Protein AF-A0A529XKD3-F1 (afdb_monomer)

Mean predicted aligned error: 6.47 Å

Foldseek 3Di:
DQDDDDVVLVVLLVLLVVQLCCVVPVPPVCCVVPVPCSNVVSVVSNCVSVVVSLVVRLVVVVVVDPNVVSVVVSVVVVCVVVVVVVVVVLVVCVVVPPPVSVVVPD

Solvent-accessible surface area (backbone atoms only — not comparable to full-atom values): 5965 Å² total; per-residue (Å²): 128,77,79,74,86,55,66,70,61,55,50,51,36,51,50,16,50,46,31,31,46,46,61,75,68,42,50,71,67,42,51,70,79,56,75,69,57,46,23,66,51,11,50,52,51,30,50,54,55,50,49,52,53,51,52,52,54,49,52,59,45,44,77,75,44,64,56,70,62,46,51,51,52,52,53,50,59,48,45,71,65,47,48,59,60,52,54,50,50,52,50,53,41,47,75,71,62,40,63,80,53,45,71,72,75,109

Radius of gyration: 18.57 Å; Cα contacts (8 Å, |Δi|>4): 55; chains: 1; bounding box: 46×40×41 Å

Secondary structure (DSSP, 8-state):
--S---HHHHHHHHHHHHHHHHHHHSHHHHHHH--S-HHHHHHHHHHHHHHHHHHHHHHHHHTTS-HHHHHHHHHHHHHHHHHHHHHHHHHHHHHTT-HHHHHHH-

Structure (mmCIF, N/CA/C/O backbone):
data_AF-A0A529XKD3-F1
#
_entry.id   AF-A0A529XKD3-F1
#
loop_
_atom_site.group_PDB
_atom_site.id
_atom_site.type_symbol
_atom_site.label_atom_id
_atom_site.label_alt_id
_atom_site.label_comp_id
_atom_site.label_asym_id
_atom_site.label_entity_id
_atom_site.label_seq_id
_atom_site.pdbx_PDB_ins_code
_atom_site.Cartn_x
_atom_site.Cartn_y
_atom_site.Cartn_z
_atom_site.occupancy
_atom_site.B_iso_or_equiv
_atom_site.auth_seq_id
_atom_site.auth_comp_id
_atom_site.auth_asym_id
_atom_site.auth_atom_id
_atom_site.pdbx_PDB_model_num
ATOM 1 N N . MET A 1 1 ? -18.335 9.863 10.678 1.00 40.78 1 MET A N 1
ATOM 2 C CA . MET A 1 1 ? -17.298 10.570 9.890 1.00 40.78 1 MET A CA 1
ATOM 3 C C . MET A 1 1 ? -15.983 9.857 10.143 1.00 40.78 1 MET A C 1
ATOM 5 O O . MET A 1 1 ? -15.679 9.615 11.304 1.00 40.78 1 MET A O 1
ATOM 9 N N . ALA A 1 2 ? -15.274 9.411 9.101 1.00 48.66 2 ALA A N 1
ATOM 10 C CA . ALA A 1 2 ? -13.965 8.777 9.271 1.00 48.66 2 ALA A CA 1
ATOM 11 C C . ALA A 1 2 ? -13.067 9.695 10.116 1.00 48.66 2 ALA A C 1
ATOM 13 O O . ALA A 1 2 ? -13.108 10.908 9.913 1.00 48.66 2 ALA A O 1
ATOM 14 N N . GLN A 1 3 ? -12.297 9.142 11.061 1.00 58.84 3 GLN A N 1
ATOM 15 C CA . GLN A 1 3 ? -11.225 9.887 11.728 1.00 58.84 3 GLN A CA 1
ATOM 16 C C . GLN A 1 3 ? -10.490 10.734 10.686 1.00 58.84 3 GLN A C 1
ATOM 18 O O . GLN A 1 3 ? -10.065 10.185 9.670 1.00 58.84 3 GLN A O 1
ATOM 23 N N . GLY A 1 4 ? -10.412 12.046 10.940 1.00 62.25 4 GLY A N 1
ATOM 24 C CA . GLY A 1 4 ? -10.028 13.060 9.959 1.00 62.25 4 GLY A CA 1
ATOM 25 C C . GLY A 1 4 ? -8.903 12.591 9.048 1.00 62.25 4 GLY A C 1
ATOM 26 O O . GLY A 1 4 ? -7.846 12.185 9.536 1.00 62.25 4 GLY A O 1
ATOM 27 N N . TYR A 1 5 ? -9.180 12.603 7.743 1.00 76.69 5 TYR A N 1
ATOM 28 C CA . TYR A 1 5 ? -8.207 12.355 6.688 1.00 76.69 5 TYR A CA 1
ATOM 29 C C . TYR A 1 5 ? -6.911 13.099 7.025 1.00 76.69 5 TYR A C 1
ATOM 31 O O . TYR A 1 5 ? -6.937 14.307 7.266 1.00 76.69 5 TYR A O 1
ATOM 39 N N . ARG A 1 6 ? -5.802 12.359 7.132 1.00 84.25 6 ARG A N 1
ATOM 40 C CA . ARG A 1 6 ? -4.491 12.906 7.496 1.00 84.25 6 ARG A CA 1
ATOM 41 C C . ARG A 1 6 ? -3.613 12.956 6.250 1.00 84.25 6 ARG A C 1
ATOM 43 O O . ARG A 1 6 ? -2.819 12.034 6.050 1.00 84.25 6 ARG A O 1
ATOM 50 N N . PRO A 1 7 ? -3.726 14.019 5.432 1.00 87.31 7 PRO A N 1
ATOM 51 C CA . PRO A 1 7 ? -3.001 14.119 4.169 1.00 87.31 7 PRO A CA 1
ATOM 52 C C . PRO A 1 7 ? -1.483 14.032 4.350 1.00 87.31 7 PRO A C 1
ATOM 54 O O . PRO A 1 7 ? -0.783 13.605 3.443 1.00 87.31 7 PRO A O 1
ATOM 57 N N . GLN A 1 8 ? -0.964 14.380 5.531 1.00 92.62 8 GLN A N 1
ATOM 58 C CA . GLN A 1 8 ? 0.462 14.298 5.842 1.00 92.62 8 GLN A CA 1
ATOM 59 C C . GLN A 1 8 ? 0.974 12.850 5.809 1.00 92.62 8 GLN A C 1
ATOM 61 O O . GLN A 1 8 ? 2.059 12.587 5.296 1.00 92.62 8 GLN A O 1
ATOM 66 N N . LEU A 1 9 ? 0.188 11.900 6.329 1.00 92.31 9 LEU A N 1
ATOM 67 C CA . LEU A 1 9 ? 0.570 10.485 6.346 1.00 92.31 9 LEU A CA 1
ATOM 68 C C . LEU A 1 9 ? 0.449 9.863 4.954 1.00 92.31 9 LEU A C 1
ATOM 70 O O . LEU A 1 9 ? 1.279 9.038 4.582 1.00 92.31 9 LEU A O 1
ATOM 74 N N . ASP A 1 10 ? -0.533 10.293 4.164 1.00 92.06 10 ASP A N 1
ATOM 75 C CA . ASP A 1 10 ? -0.651 9.870 2.768 1.00 92.06 10 ASP A CA 1
ATOM 76 C C . ASP A 1 10 ? 0.460 10.461 1.890 1.00 92.06 10 ASP A C 1
ATOM 78 O O . ASP A 1 10 ? 1.008 9.749 1.051 1.00 92.06 10 ASP A O 1
ATOM 82 N N . GLY A 1 11 ? 0.881 11.704 2.144 1.00 93.88 11 GLY A N 1
ATOM 83 C CA . GLY A 1 11 ? 2.062 12.297 1.516 1.00 93.88 11 GLY A CA 1
ATOM 84 C C . GLY A 1 11 ? 3.339 11.517 1.832 1.00 93.88 11 GLY A C 1
ATOM 85 O O . GLY A 1 11 ? 4.117 11.209 0.931 1.00 93.88 11 GLY A O 1
ATOM 86 N N . LEU A 1 12 ? 3.525 11.100 3.087 1.00 95.31 12 LEU A N 1
ATOM 87 C CA . LEU A 1 12 ? 4.676 10.278 3.470 1.00 95.31 12 LEU A CA 1
ATOM 88 C C . LEU A 1 12 ? 4.637 8.882 2.824 1.00 95.31 12 LEU A C 1
ATOM 90 O O . LEU A 1 12 ? 5.674 8.359 2.420 1.00 95.31 12 LEU A O 1
ATOM 94 N N . ARG A 1 13 ? 3.445 8.299 2.647 1.00 95.56 13 ARG A N 1
ATOM 95 C CA . ARG A 1 13 ? 3.268 7.054 1.880 1.00 95.56 13 ARG A CA 1
ATOM 96 C C . ARG A 1 13 ? 3.603 7.243 0.401 1.00 95.56 13 ARG A C 1
ATOM 98 O O . ARG A 1 13 ? 4.214 6.353 -0.182 1.00 95.56 13 ARG A O 1
ATOM 105 N N . ALA A 1 14 ? 3.237 8.378 -0.194 1.00 95.88 14 ALA A N 1
ATOM 106 C CA . ALA A 1 14 ? 3.599 8.699 -1.572 1.00 95.88 14 ALA A CA 1
ATOM 107 C C . ALA A 1 14 ? 5.122 8.816 -1.739 1.00 95.88 14 ALA A C 1
ATOM 109 O O . ALA A 1 14 ? 5.669 8.246 -2.679 1.00 95.88 14 ALA A O 1
ATOM 110 N N . ILE A 1 15 ? 5.813 9.458 -0.788 1.00 95.31 15 ILE A N 1
ATOM 111 C CA . ILE A 1 15 ? 7.284 9.497 -0.756 1.00 95.31 15 ILE A CA 1
ATOM 112 C C . ILE A 1 15 ? 7.852 8.077 -0.655 1.00 95.31 15 ILE A C 1
ATOM 114 O O . ILE A 1 15 ? 8.736 7.718 -1.427 1.00 95.31 15 ILE A O 1
ATOM 118 N N . ALA A 1 16 ? 7.316 7.250 0.246 1.00 95.19 16 ALA A N 1
ATOM 119 C CA . ALA A 1 16 ? 7.763 5.872 0.427 1.00 95.19 16 ALA A CA 1
ATOM 120 C C . ALA A 1 16 ? 7.633 5.038 -0.863 1.00 95.19 16 ALA A C 1
ATOM 122 O O . ALA A 1 16 ? 8.588 4.373 -1.253 1.00 95.19 16 ALA A O 1
ATOM 123 N N . ILE A 1 17 ? 6.500 5.129 -1.572 1.00 95.31 17 ILE A N 1
ATOM 124 C CA . ILE A 1 17 ? 6.309 4.490 -2.888 1.00 95.31 17 ILE A CA 1
ATOM 125 C C . ILE A 1 17 ? 7.288 5.062 -3.922 1.00 95.31 17 ILE A C 1
ATOM 127 O O . ILE A 1 17 ? 7.856 4.309 -4.710 1.00 95.31 17 ILE A O 1
ATOM 131 N N . GLY A 1 18 ? 7.511 6.379 -3.908 1.00 93.69 18 GLY A N 1
ATOM 132 C CA . GLY A 1 18 ? 8.470 7.044 -4.786 1.00 93.69 18 GLY A CA 1
ATOM 133 C C . GLY A 1 18 ? 9.882 6.483 -4.633 1.00 93.69 18 GLY A C 1
ATOM 134 O O . GLY A 1 18 ? 10.522 6.185 -5.635 1.00 93.69 18 GLY A O 1
ATOM 135 N N . LEU A 1 19 ? 10.336 6.244 -3.399 1.00 91.25 19 LEU A N 1
ATOM 136 C CA . LEU A 1 19 ? 11.640 5.625 -3.140 1.00 91.25 19 LEU A CA 1
ATOM 137 C C . LEU A 1 19 ? 11.743 4.211 -3.738 1.00 91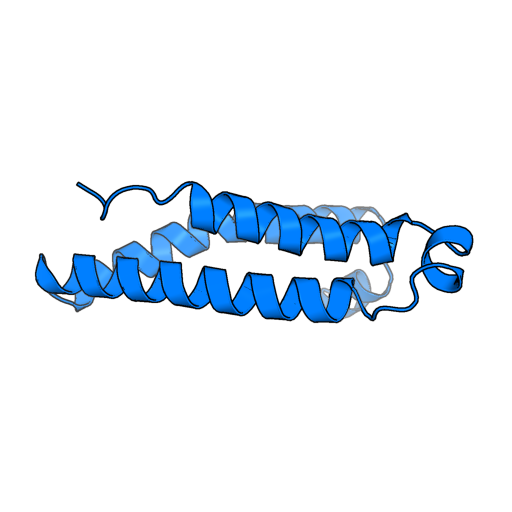.25 19 LEU A C 1
ATOM 139 O O . LEU A 1 19 ? 12.769 3.869 -4.323 1.00 91.25 19 LEU A O 1
ATOM 143 N N . VAL A 1 20 ? 10.670 3.414 -3.658 1.00 92.06 20 VAL A N 1
ATOM 144 C CA . VAL A 1 20 ? 10.609 2.080 -4.289 1.00 92.06 20 VAL A CA 1
ATOM 145 C C . VAL A 1 20 ? 10.687 2.181 -5.809 1.00 92.06 20 VAL A C 1
ATOM 147 O O . VAL A 1 20 ? 11.429 1.427 -6.440 1.00 92.06 20 VAL A O 1
ATOM 150 N N . GLY A 1 21 ? 9.946 3.125 -6.393 1.00 91.19 21 GLY A N 1
ATOM 151 C CA . GLY A 1 21 ? 9.965 3.382 -7.829 1.00 91.19 21 GLY A CA 1
ATOM 152 C C . GLY A 1 21 ? 11.338 3.842 -8.315 1.00 91.19 21 GLY A C 1
ATOM 153 O O . GLY A 1 21 ? 11.827 3.338 -9.319 1.00 91.19 21 GLY A O 1
ATOM 154 N N . VAL A 1 22 ? 12.000 4.738 -7.584 1.00 89.12 22 VAL A N 1
ATOM 155 C CA . VAL A 1 22 ? 13.355 5.201 -7.918 1.00 89.12 22 VAL A CA 1
ATOM 156 C C . VAL A 1 22 ? 14.352 4.042 -7.913 1.00 89.12 22 VAL A C 1
ATOM 158 O O . VAL A 1 22 ? 15.190 3.973 -8.807 1.00 89.12 22 VAL A O 1
ATOM 161 N N . GLU A 1 23 ? 14.246 3.099 -6.973 1.00 86.50 23 GLU A N 1
ATOM 162 C CA . GLU A 1 23 ? 15.120 1.919 -6.974 1.00 86.50 23 GLU A CA 1
ATOM 163 C C . GLU A 1 23 ? 14.858 0.996 -8.179 1.00 86.50 23 GLU A C 1
ATOM 165 O O . GLU A 1 23 ? 15.808 0.539 -8.812 1.00 86.50 23 GLU A O 1
ATOM 170 N N . HIS A 1 24 ? 13.593 0.754 -8.536 1.00 87.81 24 HIS A N 1
ATOM 171 C CA . HIS A 1 24 ? 13.244 -0.152 -9.638 1.00 87.81 24 HIS A CA 1
ATOM 172 C C . HIS A 1 24 ? 13.454 0.464 -11.030 1.00 87.81 24 HIS A C 1
ATOM 174 O O . HIS A 1 24 ? 13.839 -0.240 -11.960 1.00 87.81 24 HIS A O 1
ATOM 180 N N . PHE A 1 25 ? 13.208 1.768 -11.189 1.00 88.44 25 PHE A N 1
ATOM 181 C CA . PHE A 1 25 ? 13.190 2.453 -12.489 1.00 88.44 25 PHE A CA 1
ATOM 182 C C . PHE A 1 25 ? 14.355 3.432 -12.699 1.00 88.44 25 PHE A C 1
ATOM 184 O O . PHE A 1 25 ? 14.551 3.909 -13.813 1.00 88.44 25 PHE A O 1
ATOM 191 N N . GLY A 1 26 ? 15.150 3.738 -11.669 1.00 82.06 26 GLY A N 1
ATOM 192 C CA . GLY A 1 26 ? 16.256 4.702 -11.757 1.00 82.06 26 GLY A CA 1
ATOM 193 C C . GLY A 1 26 ? 17.474 4.218 -12.555 1.00 82.06 26 GLY A C 1
ATOM 194 O O . GLY A 1 26 ? 18.354 5.010 -12.894 1.00 82.06 26 GLY A O 1
ATOM 195 N N . GLY A 1 27 ? 17.539 2.924 -12.874 1.00 82.06 27 GLY A N 1
ATOM 196 C CA . GLY A 1 27 ? 18.619 2.335 -13.662 1.00 82.06 27 GLY A CA 1
ATOM 197 C C . GLY A 1 27 ? 19.995 2.354 -12.970 1.00 82.06 27 GLY A C 1
ATOM 198 O O . GLY A 1 27 ? 20.120 2.706 -11.792 1.00 82.06 27 GLY A O 1
ATOM 199 N N . PRO A 1 28 ? 21.066 1.969 -13.693 1.00 82.19 28 PRO A N 1
ATOM 200 C CA . PRO A 1 28 ? 22.403 1.823 -13.114 1.00 82.19 28 PRO A CA 1
ATOM 201 C C . PRO A 1 28 ? 22.966 3.129 -12.545 1.00 82.19 28 PRO A C 1
ATOM 203 O O . PRO A 1 28 ? 23.652 3.114 -11.528 1.00 82.19 28 PRO A O 1
ATOM 206 N N . TRP A 1 29 ? 22.657 4.263 -13.180 1.00 82.56 29 TRP A N 1
ATOM 207 C CA . TRP A 1 29 ? 23.150 5.580 -12.776 1.00 82.56 29 TRP A CA 1
ATOM 208 C C . TRP A 1 29 ? 22.681 5.971 -11.374 1.00 82.56 29 TRP A C 1
ATOM 210 O O . TRP A 1 29 ? 23.504 6.323 -10.528 1.00 82.56 29 TRP A O 1
ATOM 220 N N . VAL A 1 30 ? 21.375 5.861 -11.117 1.00 79.81 30 VAL A N 1
ATOM 221 C CA . VAL A 1 30 ? 20.785 6.163 -9.808 1.00 79.81 30 VAL A CA 1
ATOM 222 C C . VAL A 1 30 ? 21.271 5.167 -8.763 1.00 79.81 30 VAL A C 1
ATOM 224 O O . VAL A 1 30 ? 21.659 5.577 -7.674 1.00 79.81 30 VAL A O 1
ATOM 227 N N . ARG A 1 31 ? 21.334 3.872 -9.101 1.00 77.19 31 ARG A N 1
ATOM 228 C CA . ARG A 1 31 ? 21.777 2.832 -8.162 1.00 77.19 31 ARG A CA 1
ATOM 229 C C . ARG A 1 31 ? 23.224 3.030 -7.697 1.00 77.19 31 ARG A C 1
ATOM 231 O O . ARG A 1 31 ? 23.525 2.774 -6.537 1.00 77.19 31 ARG A O 1
ATOM 238 N N . THR A 1 32 ? 24.103 3.496 -8.585 1.00 80.19 32 THR A N 1
ATOM 239 C CA . THR A 1 32 ? 25.521 3.742 -8.271 1.00 80.19 32 THR A CA 1
ATOM 240 C C . THR A 1 32 ? 25.729 5.016 -7.451 1.00 80.19 32 THR A C 1
ATOM 242 O O . THR A 1 32 ? 26.548 5.017 -6.538 1.00 80.19 32 THR A O 1
ATOM 245 N N . HIS A 1 33 ? 24.993 6.095 -7.740 1.00 79.88 33 HIS A N 1
ATOM 246 C 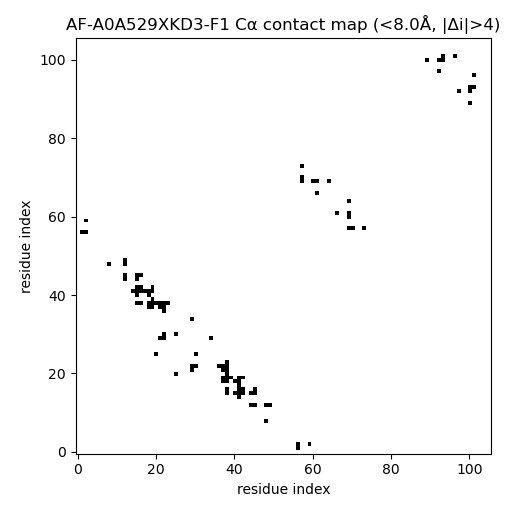CA . HIS A 1 33 ? 25.185 7.391 -7.067 1.00 79.88 33 HIS A CA 1
ATOM 247 C C . HIS A 1 33 ? 24.336 7.561 -5.800 1.00 79.88 33 HIS A C 1
ATOM 249 O O . HIS A 1 33 ? 24.671 8.374 -4.943 1.00 79.88 33 HIS A O 1
ATOM 255 N N . PHE A 1 34 ? 23.265 6.778 -5.653 1.00 74.50 34 PHE A N 1
ATOM 256 C CA . PHE A 1 34 ? 22.382 6.778 -4.487 1.00 74.50 34 PHE A CA 1
ATOM 257 C C . PHE A 1 34 ? 22.177 5.348 -3.941 1.00 74.50 34 PHE A C 1
ATOM 259 O O . PHE A 1 34 ? 21.053 4.839 -3.947 1.00 74.50 34 PHE A O 1
ATOM 266 N N . PRO A 1 35 ? 23.231 4.681 -3.423 1.00 69.69 35 PRO A N 1
ATOM 267 C CA . PRO A 1 35 ? 23.168 3.301 -2.929 1.00 69.69 35 PRO A CA 1
ATOM 268 C C . PRO A 1 35 ? 22.552 3.207 -1.518 1.00 69.69 35 PRO A C 1
ATOM 270 O O . PRO A 1 35 ? 23.109 2.593 -0.615 1.00 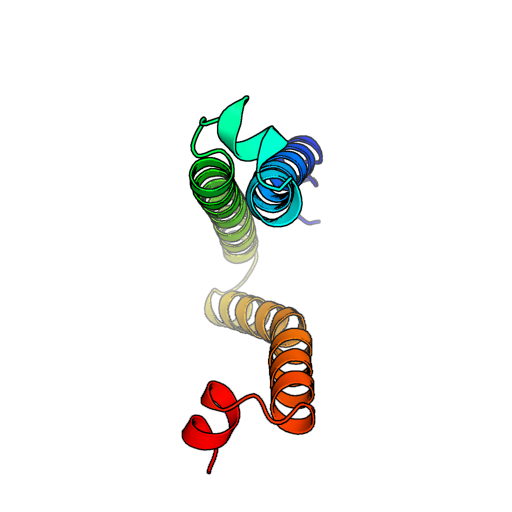69.69 35 PRO A O 1
ATOM 273 N N . ILE A 1 36 ? 21.407 3.851 -1.288 1.00 65.69 36 ILE A N 1
ATOM 274 C CA . ILE A 1 36 ? 20.843 4.054 0.062 1.00 65.69 36 ILE A CA 1
ATOM 275 C C . ILE A 1 36 ? 19.886 2.905 0.461 1.00 65.69 36 ILE A C 1
ATOM 277 O O . ILE A 1 36 ? 19.230 2.965 1.494 1.00 65.69 36 ILE A O 1
ATOM 281 N N . GLY A 1 37 ? 19.757 1.842 -0.345 1.00 75.25 37 GLY A N 1
ATOM 282 C CA . GLY A 1 37 ? 18.716 0.820 -0.130 1.00 75.25 37 GLY A CA 1
ATOM 283 C C . GLY A 1 37 ? 17.313 1.447 -0.087 1.00 75.25 37 GLY A C 1
ATOM 284 O O . GLY A 1 37 ? 16.467 1.069 0.727 1.00 75.25 37 GLY A O 1
ATOM 285 N N . ALA A 1 38 ? 17.111 2.490 -0.900 1.00 78.00 38 ALA A N 1
ATOM 286 C CA . ALA A 1 38 ? 15.995 3.420 -0.787 1.00 78.00 38 ALA A CA 1
ATOM 287 C C . ALA A 1 38 ? 14.630 2.739 -0.939 1.00 78.00 38 ALA A C 1
ATOM 289 O O . ALA A 1 38 ? 13.693 3.095 -0.230 1.00 78.00 38 ALA A O 1
ATOM 290 N N . GLY A 1 39 ? 14.500 1.741 -1.806 1.00 84.69 39 GLY A N 1
ATOM 291 C CA . GLY A 1 39 ? 13.270 0.977 -1.958 1.00 84.69 39 GLY A CA 1
ATOM 292 C C . GLY A 1 39 ? 13.063 -0.030 -0.836 1.00 84.69 39 GLY A C 1
ATOM 293 O O . GLY A 1 39 ? 11.937 -0.130 -0.367 1.00 84.69 39 GLY A O 1
ATOM 294 N N . ALA A 1 40 ? 14.093 -0.686 -0.292 1.00 88.88 40 ALA A N 1
ATOM 295 C CA . ALA A 1 40 ? 13.922 -1.502 0.920 1.00 88.88 40 ALA A CA 1
ATOM 296 C C . ALA A 1 40 ? 13.391 -0.663 2.102 1.00 88.88 40 ALA A C 1
ATOM 298 O O . ALA A 1 40 ? 12.442 -1.064 2.783 1.00 88.88 40 ALA A O 1
ATOM 299 N N . LEU A 1 41 ? 13.948 0.535 2.302 1.00 91.06 41 LEU A N 1
ATOM 300 C CA . LEU A 1 41 ? 13.446 1.506 3.279 1.00 91.06 41 LEU A CA 1
ATOM 301 C C . LEU A 1 41 ? 12.039 2.006 2.927 1.00 91.06 41 LEU A C 1
ATOM 303 O O . LEU A 1 41 ? 11.176 2.079 3.801 1.00 91.06 41 LEU A O 1
ATOM 307 N N . GLY A 1 42 ? 11.787 2.316 1.654 1.00 92.69 42 GLY A N 1
ATOM 308 C CA . GLY A 1 42 ? 10.485 2.751 1.155 1.00 92.69 42 GLY A CA 1
ATOM 309 C C . GLY A 1 42 ? 9.392 1.713 1.408 1.00 92.69 42 GLY A C 1
ATOM 310 O O . GLY A 1 42 ? 8.323 2.051 1.913 1.00 92.69 42 GLY A O 1
ATOM 311 N N . VAL A 1 43 ? 9.676 0.435 1.156 1.00 94.81 43 VAL A N 1
ATOM 312 C CA . VAL A 1 43 ? 8.772 -0.686 1.435 1.00 94.81 43 VAL A CA 1
ATOM 313 C C . VAL A 1 43 ? 8.452 -0.762 2.929 1.00 94.81 43 VAL A C 1
ATOM 315 O O . VAL A 1 43 ? 7.276 -0.788 3.303 1.00 94.81 43 VAL A O 1
ATOM 318 N N . GLN A 1 44 ? 9.472 -0.745 3.795 1.00 95.25 44 GLN A N 1
ATOM 319 C CA . GLN A 1 44 ? 9.276 -0.798 5.248 1.00 95.25 44 GLN A CA 1
ATOM 320 C C . GLN A 1 44 ? 8.437 0.383 5.749 1.00 95.25 44 GLN A C 1
ATOM 322 O O . GLN A 1 44 ? 7.444 0.190 6.455 1.00 95.25 44 GLN A O 1
ATOM 327 N N . LEU A 1 45 ? 8.784 1.602 5.333 1.00 95.19 45 LEU A N 1
ATOM 328 C CA . LEU A 1 45 ? 8.071 2.813 5.723 1.00 95.19 45 LEU A CA 1
ATOM 329 C C . LEU A 1 45 ? 6.611 2.783 5.249 1.00 95.19 45 LEU A C 1
ATOM 331 O O . LEU A 1 45 ? 5.697 3.074 6.024 1.00 95.19 45 LEU A O 1
ATOM 335 N N . PHE A 1 46 ? 6.369 2.381 3.999 1.00 96.31 46 PHE A N 1
ATOM 336 C CA . PHE A 1 46 ? 5.022 2.274 3.447 1.00 96.31 46 PHE A CA 1
ATOM 337 C C . PHE A 1 46 ? 4.156 1.279 4.229 1.00 96.31 46 PHE A C 1
ATOM 339 O O . PHE A 1 46 ? 2.994 1.584 4.533 1.00 96.31 46 PHE A O 1
ATOM 346 N N . PHE A 1 47 ? 4.701 0.109 4.575 1.00 95.56 47 PHE A N 1
ATOM 347 C CA . PHE A 1 47 ? 3.969 -0.909 5.325 1.00 95.56 47 PHE A CA 1
ATOM 348 C C . PHE A 1 47 ? 3.669 -0.476 6.759 1.00 95.56 47 PHE A C 1
ATOM 350 O O . PHE A 1 47 ? 2.527 -0.633 7.195 1.00 95.56 47 PHE A O 1
ATOM 357 N N . VAL A 1 48 ? 4.629 0.132 7.461 1.00 96.25 48 VAL A N 1
ATOM 358 C CA . VAL A 1 48 ? 4.421 0.646 8.826 1.00 96.25 48 VAL A CA 1
ATOM 359 C C . VAL A 1 48 ? 3.322 1.712 8.849 1.00 96.25 48 VAL A C 1
ATOM 361 O O . VAL A 1 48 ? 2.379 1.614 9.637 1.00 96.25 48 VAL A O 1
ATOM 364 N N . LEU A 1 49 ? 3.379 2.694 7.943 1.00 95.38 49 LEU A N 1
ATOM 365 C CA . LEU A 1 49 ? 2.377 3.764 7.867 1.00 95.38 49 LEU A CA 1
ATOM 366 C C . LEU A 1 49 ? 0.991 3.235 7.494 1.00 95.38 49 LEU A C 1
ATOM 368 O O . LEU A 1 49 ? -0.015 3.634 8.085 1.00 95.38 49 LEU A O 1
ATOM 372 N N . SER A 1 50 ? 0.929 2.322 6.524 1.00 93.31 50 SER A N 1
ATOM 373 C CA . SER A 1 50 ? -0.333 1.724 6.089 1.00 93.31 50 SER A CA 1
ATOM 374 C C . SER A 1 50 ? -0.946 0.868 7.198 1.00 93.31 50 SER A C 1
ATOM 376 O O . SER A 1 50 ? -2.144 0.979 7.447 1.00 93.31 50 SER A O 1
ATOM 378 N N . GLY A 1 51 ? -0.138 0.071 7.902 1.00 93.19 51 GLY A N 1
ATOM 379 C CA . GLY A 1 51 ? -0.573 -0.724 9.050 1.00 93.19 51 GLY A CA 1
ATOM 380 C C . GLY A 1 51 ? -1.135 0.148 10.170 1.00 93.19 51 GLY A C 1
ATOM 381 O O . GLY A 1 51 ? -2.256 -0.083 10.620 1.00 93.19 51 GLY A O 1
ATOM 382 N N . PHE A 1 52 ? -0.420 1.211 10.548 1.00 93.69 52 PHE A N 1
ATOM 383 C CA . PHE A 1 52 ? -0.892 2.173 11.545 1.00 93.69 52 PHE A CA 1
ATOM 384 C C . PHE A 1 52 ? -2.255 2.779 11.172 1.00 93.69 52 PHE A C 1
ATOM 386 O O . PHE A 1 52 ? -3.188 2.754 11.977 1.00 93.69 52 PHE A O 1
ATOM 393 N N . LEU A 1 53 ? -2.405 3.283 9.942 1.00 91.69 53 LEU A N 1
ATOM 394 C CA . LEU A 1 53 ? -3.655 3.891 9.471 1.00 91.69 53 LEU A CA 1
ATOM 395 C C . LEU A 1 53 ? -4.813 2.891 9.407 1.00 91.69 53 LEU A C 1
ATOM 397 O O . LEU A 1 53 ? -5.937 3.218 9.794 1.00 91.69 53 LEU A O 1
ATOM 401 N N . ILE A 1 54 ? -4.541 1.678 8.923 1.00 91.62 54 ILE A N 1
ATOM 402 C CA . ILE A 1 54 ? -5.524 0.600 8.831 1.00 91.62 54 ILE A CA 1
ATOM 403 C C . ILE A 1 54 ? -6.035 0.231 10.225 1.00 91.62 54 ILE A C 1
ATOM 405 O O . ILE A 1 54 ? -7.245 0.268 10.454 1.00 91.62 54 ILE A O 1
ATOM 409 N N . THR A 1 55 ? -5.127 -0.081 11.151 1.00 92.69 55 THR A N 1
ATOM 410 C CA . THR A 1 55 ? -5.476 -0.510 12.509 1.00 92.69 55 THR A CA 1
ATOM 411 C C . THR A 1 55 ? -6.221 0.587 13.254 1.00 92.69 55 THR A C 1
ATOM 413 O O . THR A 1 55 ? -7.248 0.324 13.873 1.00 92.69 55 THR A O 1
ATOM 416 N N . ARG A 1 56 ? -5.773 1.841 13.136 1.00 91.50 56 ARG A N 1
ATOM 417 C CA . ARG A 1 56 ? -6.434 2.984 13.772 1.00 91.50 56 ARG A CA 1
ATOM 418 C C . ARG A 1 56 ? -7.868 3.186 13.262 1.00 91.50 56 ARG A C 1
ATOM 420 O O . ARG A 1 56 ? -8.778 3.397 14.059 1.00 91.50 56 ARG A O 1
ATOM 427 N N . ASN A 1 57 ? -8.083 3.091 11.947 1.00 90.19 57 ASN A N 1
ATOM 428 C CA . ASN A 1 57 ? -9.418 3.191 11.343 1.00 90.19 57 ASN A CA 1
ATOM 429 C C . ASN A 1 57 ? -10.319 2.020 11.759 1.00 90.19 57 ASN A C 1
ATOM 431 O O . ASN A 1 57 ? -11.504 2.220 12.016 1.00 90.19 57 ASN A O 1
ATOM 435 N N . LEU A 1 58 ? -9.768 0.807 11.853 1.00 91.69 58 LEU A N 1
ATOM 436 C CA . LEU A 1 58 ? -10.508 -0.354 12.340 1.00 91.69 58 LEU A CA 1
ATOM 437 C C . LEU A 1 58 ? -10.942 -0.160 13.798 1.00 91.69 58 LEU A C 1
ATOM 439 O O . LEU A 1 58 ? -12.126 -0.311 14.088 1.00 91.69 58 LEU A O 1
ATOM 443 N N . LEU A 1 59 ? -10.023 0.240 14.681 1.00 92.44 59 LEU A N 1
ATOM 444 C CA . LEU A 1 59 ? -10.308 0.458 16.101 1.00 92.44 59 LEU A CA 1
ATOM 445 C C . LEU A 1 59 ? -11.394 1.521 16.307 1.00 92.44 59 LEU A C 1
ATOM 447 O O . LEU A 1 59 ? -12.361 1.285 17.021 1.00 92.44 59 LEU A O 1
ATOM 451 N N . PHE A 1 60 ? -11.314 2.632 15.574 1.00 90.62 60 PHE A N 1
ATOM 452 C CA . PHE A 1 60 ? -12.342 3.673 15.604 1.00 90.62 60 PHE A CA 1
ATOM 453 C C . PHE A 1 60 ? -13.736 3.167 15.202 1.00 90.62 60 PHE A C 1
ATOM 455 O O . PHE A 1 60 ? -14.745 3.599 15.751 1.00 90.62 60 PHE A O 1
ATOM 462 N N . ARG A 1 61 ? -13.823 2.256 14.226 1.00 90.31 61 ARG A N 1
ATOM 463 C CA . ARG A 1 61 ? -15.110 1.668 13.821 1.00 90.31 61 ARG A CA 1
ATOM 464 C C . ARG A 1 61 ? -15.631 0.676 14.856 1.00 90.31 61 ARG A C 1
ATOM 466 O O . ARG A 1 61 ? -16.842 0.578 15.021 1.00 90.31 61 ARG A O 1
ATOM 473 N N . LEU A 1 62 ? -14.733 -0.043 15.529 1.00 93.56 62 LEU A N 1
ATOM 474 C CA . LEU A 1 62 ? -15.080 -0.977 16.602 1.00 93.56 62 LEU A CA 1
ATOM 475 C C . LEU A 1 62 ? -15.663 -0.256 17.824 1.00 93.56 62 LEU A C 1
ATOM 477 O O . LEU A 1 62 ? -16.546 -0.801 18.473 1.00 93.56 62 LEU A O 1
ATOM 481 N N . GLU A 1 63 ? -15.245 0.982 18.093 1.00 92.38 63 GLU A N 1
ATOM 482 C CA . GLU A 1 63 ? -15.840 1.823 19.145 1.00 92.38 63 GLU A CA 1
ATOM 483 C C . GLU A 1 63 ? -17.296 2.231 18.844 1.00 92.38 63 GLU A C 1
ATOM 485 O O . GLU A 1 63 ? -18.024 2.629 19.749 1.00 92.38 63 GLU A O 1
ATOM 490 N N . GLN A 1 64 ? -17.739 2.146 17.583 1.00 90.38 64 GLN A N 1
ATOM 491 C CA . GLN A 1 64 ? -19.039 2.665 17.136 1.00 90.38 64 GLN A CA 1
ATOM 492 C C . GLN A 1 64 ? -20.080 1.584 16.822 1.00 90.38 64 GLN A C 1
ATOM 494 O O . GLN A 1 64 ? -21.245 1.917 16.606 1.00 90.38 64 GLN A O 1
ATOM 499 N N . ALA A 1 65 ? -19.690 0.310 16.733 1.00 91.94 65 ALA A N 1
ATOM 500 C CA . ALA A 1 65 ? -20.582 -0.766 16.306 1.00 91.94 65 ALA A CA 1
ATOM 501 C C . ALA A 1 65 ? -20.087 -2.155 16.756 1.00 91.94 65 ALA A C 1
ATOM 503 O O . ALA A 1 65 ? -18.898 -2.328 17.024 1.00 91.94 65 ALA A O 1
ATOM 504 N N . PRO A 1 66 ? -20.969 -3.178 16.783 1.00 92.50 66 PRO A N 1
ATOM 505 C CA . PRO A 1 66 ? -20.589 -4.54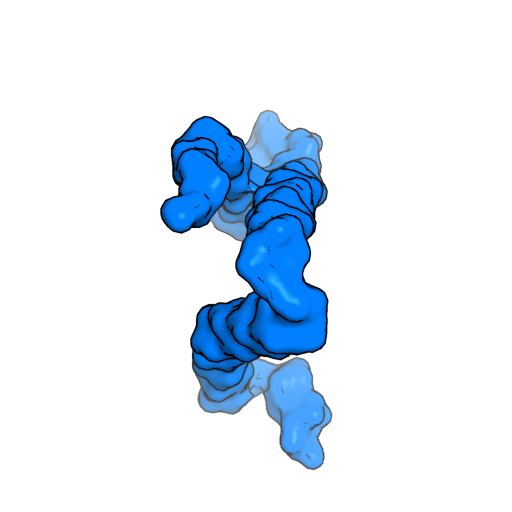3 17.135 1.00 92.50 66 PRO A CA 1
ATOM 506 C C . PRO A 1 66 ? -19.436 -5.078 16.278 1.00 92.50 66 PRO A C 1
ATOM 508 O O . PRO A 1 66 ? -19.459 -4.991 15.045 1.00 92.50 66 PRO A O 1
ATOM 511 N N . GLY A 1 67 ? -18.448 -5.693 16.935 1.00 91.06 67 GLY A N 1
ATOM 512 C CA . GLY A 1 67 ? -17.180 -6.062 16.303 1.00 91.06 67 GLY A CA 1
ATOM 513 C C . GLY A 1 67 ? -17.307 -6.994 15.098 1.00 91.06 67 GLY A C 1
ATOM 514 O O . GLY A 1 67 ? -16.630 -6.782 14.093 1.00 91.06 67 GLY A O 1
ATOM 515 N N . GLY A 1 68 ? -18.216 -7.973 15.148 1.00 92.69 68 GLY A N 1
ATOM 516 C CA . GLY A 1 68 ? -18.411 -8.930 14.053 1.00 92.69 68 GLY A CA 1
ATOM 517 C C . GLY A 1 68 ? -18.788 -8.262 12.726 1.00 92.69 68 GLY A C 1
ATOM 518 O O . GLY A 1 68 ? -18.189 -8.553 11.690 1.00 92.69 68 GLY A O 1
ATOM 519 N N . GLU A 1 69 ? -19.722 -7.308 12.751 1.00 92.19 69 GLU A N 1
ATOM 520 C CA . GLU A 1 69 ? -20.163 -6.614 11.536 1.00 92.19 69 GLU A CA 1
ATOM 521 C C . GLU A 1 69 ? -19.109 -5.616 11.033 1.00 92.19 69 G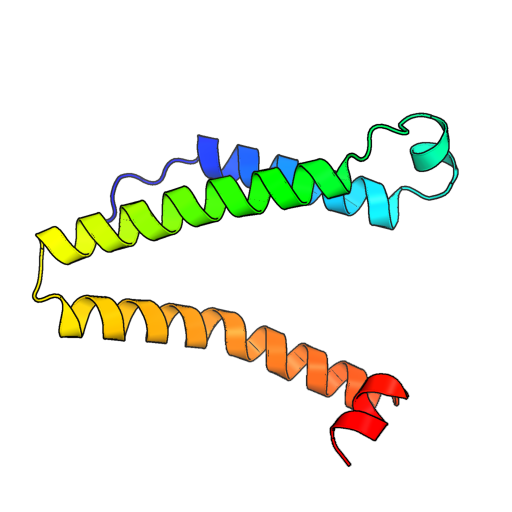LU A C 1
ATOM 523 O O . GLU A 1 69 ? -18.893 -5.493 9.825 1.00 92.19 69 GLU A O 1
ATOM 528 N N . VAL A 1 70 ? -18.399 -4.943 11.943 1.00 94.06 70 VAL A N 1
ATOM 529 C CA . VAL A 1 70 ? -17.302 -4.024 11.598 1.00 94.06 70 VAL A CA 1
ATOM 530 C C . VAL A 1 70 ? -16.165 -4.763 10.899 1.00 94.06 70 VAL A C 1
ATOM 532 O O . VAL A 1 70 ? -15.719 -4.329 9.835 1.00 94.06 70 VAL A O 1
ATOM 535 N N . ILE A 1 71 ? -15.724 -5.889 11.466 1.00 93.81 71 ILE A N 1
ATOM 536 C CA . ILE A 1 71 ? -14.650 -6.719 10.914 1.00 93.81 71 ILE A CA 1
ATOM 537 C C . ILE A 1 71 ? -15.059 -7.257 9.541 1.00 93.81 71 ILE A C 1
ATOM 539 O O . ILE A 1 71 ? -14.305 -7.116 8.576 1.00 93.81 71 ILE A O 1
ATOM 543 N N . ARG A 1 72 ? -16.280 -7.796 9.419 1.00 94.38 72 ARG A N 1
ATOM 544 C CA . ARG A 1 72 ? -16.801 -8.310 8.146 1.00 94.38 72 ARG A CA 1
ATOM 545 C C . ARG A 1 72 ? -16.802 -7.231 7.062 1.00 94.38 72 ARG A C 1
ATOM 547 O O . ARG A 1 72 ? -16.229 -7.434 5.993 1.00 94.38 72 ARG A O 1
ATOM 554 N N . ARG A 1 73 ? -17.379 -6.057 7.340 1.00 93.06 73 ARG A N 1
ATOM 555 C CA . ARG A 1 73 ? -17.405 -4.926 6.392 1.00 93.06 73 ARG A CA 1
ATOM 556 C C . ARG A 1 73 ? -16.007 -4.435 6.035 1.00 93.06 73 ARG A C 1
ATOM 558 O O . ARG A 1 73 ? -15.761 -4.084 4.882 1.00 93.06 73 ARG A O 1
ATOM 565 N N . PHE A 1 74 ? -15.102 -4.399 7.010 1.00 92.88 74 PHE A N 1
ATOM 566 C CA . PHE A 1 74 ? -13.721 -3.985 6.805 1.00 92.88 74 PHE A CA 1
ATOM 567 C C . PHE A 1 74 ? -12.996 -4.912 5.817 1.00 92.88 74 PHE A C 1
ATOM 569 O O . PHE A 1 74 ? -12.440 -4.430 4.826 1.00 92.88 74 PHE A O 1
ATOM 576 N N . TYR A 1 75 ? -13.052 -6.230 6.036 1.00 93.94 75 TYR A N 1
ATOM 577 C CA . TYR A 1 75 ? -12.390 -7.199 5.161 1.00 93.94 75 TYR A CA 1
ATOM 578 C C . TYR A 1 75 ? -13.038 -7.282 3.779 1.00 93.94 75 TYR A C 1
ATOM 580 O O . TYR A 1 75 ? -12.311 -7.285 2.787 1.00 93.94 75 TYR A O 1
ATOM 588 N N . ILE A 1 76 ? -14.373 -7.250 3.684 1.00 95.38 76 ILE A N 1
ATOM 589 C CA . ILE A 1 76 ? -15.071 -7.228 2.388 1.00 95.38 76 ILE A CA 1
ATOM 590 C C . ILE A 1 76 ? -14.670 -5.989 1.582 1.00 95.38 76 ILE A C 1
ATOM 592 O O . ILE A 1 76 ? -14.274 -6.106 0.424 1.00 95.38 76 ILE A O 1
ATOM 596 N N . GLY A 1 77 ? -14.699 -4.798 2.189 1.00 93.12 77 GLY A N 1
ATOM 597 C CA . GLY A 1 77 ? -14.324 -3.562 1.497 1.00 93.12 77 GLY A CA 1
ATOM 598 C C . GLY A 1 77 ? -12.864 -3.545 1.030 1.00 93.12 77 GLY A C 1
ATOM 599 O O . GLY A 1 77 ? -12.537 -2.898 0.033 1.00 93.12 77 GLY A O 1
ATOM 600 N N . ARG A 1 78 ? -11.978 -4.262 1.731 1.00 92.12 78 ARG A N 1
ATOM 601 C CA . ARG A 1 78 ? -10.574 -4.425 1.341 1.00 92.12 78 ARG A CA 1
ATOM 602 C C . ARG A 1 78 ? -10.414 -5.466 0.231 1.00 92.12 78 ARG A C 1
ATOM 604 O O . ARG A 1 78 ? -9.695 -5.192 -0.725 1.00 92.12 78 ARG A O 1
ATOM 611 N N . ALA A 1 79 ? -11.130 -6.586 0.299 1.00 94.75 79 ALA A N 1
ATOM 612 C CA . ALA A 1 79 ? -11.149 -7.601 -0.752 1.00 94.75 79 ALA A CA 1
ATOM 613 C C . ALA A 1 79 ? -11.661 -7.024 -2.079 1.00 94.75 79 ALA A C 1
ATOM 615 O O . ALA A 1 79 ? -10.966 -7.120 -3.082 1.00 94.75 79 ALA A O 1
ATOM 616 N N . VAL A 1 80 ? -12.797 -6.317 -2.078 1.00 95.94 80 VAL A N 1
ATOM 617 C CA . VAL A 1 80 ? -13.367 -5.688 -3.289 1.00 95.94 80 VAL A CA 1
ATOM 618 C C . VAL A 1 80 ? -12.411 -4.671 -3.926 1.00 95.94 80 VAL A C 1
ATOM 620 O O . VAL A 1 80 ? -12.447 -4.467 -5.133 1.00 95.94 80 VAL A O 1
ATOM 623 N N . ARG A 1 81 ? -11.526 -4.044 -3.141 1.00 91.38 81 ARG A N 1
ATOM 624 C CA . ARG A 1 81 ? -10.542 -3.075 -3.648 1.00 91.38 81 ARG A CA 1
ATOM 625 C C . ARG A 1 81 ? -9.274 -3.727 -4.204 1.00 91.38 81 ARG A C 1
ATOM 627 O O . ARG A 1 81 ? -8.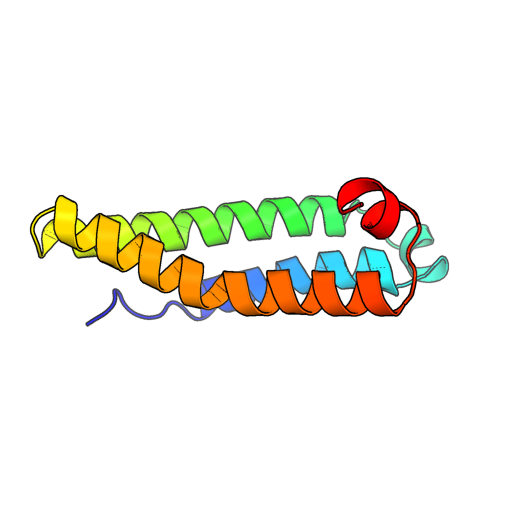698 -3.196 -5.144 1.00 91.38 81 ARG A O 1
ATOM 634 N N . LEU A 1 82 ? -8.815 -4.825 -3.601 1.00 93.62 82 LEU A N 1
ATOM 635 C CA . LEU A 1 82 ? -7.539 -5.469 -3.943 1.00 93.62 82 LEU A CA 1
ATOM 636 C C . LEU A 1 82 ? -7.696 -6.599 -4.970 1.00 93.62 82 LEU A C 1
ATOM 638 O O . LEU A 1 82 ? -6.864 -6.729 -5.864 1.00 93.62 82 LEU A O 1
ATOM 642 N N . MET A 1 83 ? -8.771 -7.386 -4.870 1.00 95.00 83 MET A N 1
ATOM 643 C CA . MET A 1 83 ? -9.017 -8.550 -5.728 1.00 95.00 83 MET A CA 1
ATOM 644 C C . MET A 1 83 ? -9.076 -8.209 -7.224 1.00 95.00 83 MET A C 1
ATOM 646 O O . MET A 1 83 ? -8.452 -8.935 -7.993 1.00 95.00 83 MET A O 1
ATOM 650 N N . PRO A 1 84 ? -9.734 -7.120 -7.679 1.00 96.12 84 PRO A N 1
ATOM 651 C CA . PRO A 1 84 ? -9.793 -6.817 -9.109 1.00 96.12 84 PRO A CA 1
ATOM 652 C C . PRO A 1 84 ? -8.408 -6.604 -9.726 1.00 96.12 84 PRO A C 1
ATOM 654 O O . PRO A 1 84 ? -8.113 -7.161 -10.775 1.00 96.12 84 PRO A O 1
ATOM 657 N N . ALA A 1 85 ? -7.536 -5.849 -9.051 1.00 95.31 85 ALA A N 1
ATOM 658 C CA . ALA A 1 85 ? -6.176 -5.598 -9.525 1.00 95.31 85 ALA A CA 1
ATOM 659 C C . ALA A 1 85 ? -5.312 -6.868 -9.502 1.00 95.31 85 ALA A C 1
ATOM 661 O O . ALA A 1 85 ? -4.512 -7.084 -10.411 1.00 95.31 85 ALA A O 1
ATOM 662 N N . TYR A 1 86 ? -5.505 -7.721 -8.493 1.00 94.19 86 TYR A N 1
ATOM 663 C CA . TYR A 1 86 ? -4.829 -9.012 -8.392 1.00 94.19 86 TYR A CA 1
ATOM 664 C C . TYR A 1 86 ? -5.196 -9.933 -9.563 1.00 94.19 86 TYR A C 1
ATOM 666 O O . TYR A 1 86 ? -4.313 -10.346 -10.313 1.00 94.19 86 TYR A O 1
ATOM 674 N N . TYR A 1 87 ? -6.490 -10.192 -9.776 1.00 94.94 87 TYR A N 1
ATOM 675 C CA . TYR A 1 87 ? -6.942 -11.072 -10.856 1.00 94.94 87 TYR A CA 1
ATOM 676 C C . TYR A 1 87 ? -6.657 -10.497 -12.242 1.00 94.94 87 TYR A C 1
ATOM 678 O O . TYR A 1 87 ? -6.310 -11.251 -13.143 1.00 94.94 87 TYR A O 1
ATOM 686 N N . LEU A 1 88 ? -6.748 -9.174 -12.416 1.00 96.44 88 LEU A N 1
ATOM 687 C CA . LEU A 1 88 ? -6.377 -8.530 -13.674 1.00 96.44 88 LEU A CA 1
ATOM 688 C C . LEU A 1 88 ? -4.893 -8.739 -13.988 1.00 96.44 88 LEU A C 1
ATOM 690 O O . LEU A 1 88 ? -4.555 -9.098 -15.109 1.00 96.44 88 LEU A O 1
ATOM 694 N N . THR A 1 89 ? -4.015 -8.551 -13.001 1.00 94.69 89 THR A N 1
ATOM 695 C CA . THR A 1 89 ? -2.576 -8.791 -13.180 1.00 94.69 89 THR A CA 1
ATOM 696 C C . THR A 1 89 ? -2.307 -10.252 -13.531 1.00 94.69 89 THR A C 1
ATOM 698 O O . THR A 1 89 ? -1.588 -10.515 -14.488 1.00 94.69 89 THR A O 1
ATOM 701 N N . LEU A 1 90 ? -2.925 -11.203 -12.820 1.00 93.44 90 LEU A N 1
ATOM 702 C CA . LEU A 1 90 ? -2.795 -12.627 -13.142 1.00 93.44 90 LEU A CA 1
ATOM 703 C C . LEU A 1 90 ? -3.273 -12.951 -14.558 1.00 93.44 90 LEU A C 1
ATOM 705 O O . LEU A 1 90 ? -2.577 -13.654 -15.282 1.00 93.44 90 LEU A O 1
ATOM 709 N N . LEU A 1 91 ? -4.425 -12.413 -14.966 1.00 94.44 91 LEU A N 1
ATOM 710 C CA . LEU A 1 91 ? -4.961 -12.600 -16.310 1.00 94.44 91 LEU A CA 1
ATOM 711 C C . LEU A 1 91 ? -3.990 -12.072 -17.370 1.00 94.44 91 LEU A C 1
ATOM 713 O O . LEU A 1 91 ? -3.722 -12.761 -18.347 1.00 94.44 91 LEU A O 1
ATOM 717 N N . VAL A 1 92 ? -3.443 -10.871 -17.171 1.00 96.06 92 VAL A N 1
ATOM 718 C CA . VAL A 1 92 ? -2.464 -10.279 -18.092 1.00 96.06 92 VAL A CA 1
ATOM 719 C C . VAL A 1 92 ? -1.216 -11.156 -18.195 1.00 96.06 92 VAL A C 1
ATOM 721 O O . VAL A 1 92 ? -0.784 -11.456 -19.303 1.00 96.06 92 VAL A O 1
ATOM 724 N N . LEU A 1 93 ? -0.658 -11.608 -17.069 1.00 94.25 93 LEU A N 1
ATOM 725 C CA . LEU A 1 93 ? 0.535 -12.463 -17.070 1.00 94.25 93 LEU A CA 1
ATOM 726 C C . LEU A 1 93 ? 0.273 -13.832 -17.714 1.00 94.25 93 LEU A C 1
ATOM 728 O O . LEU A 1 93 ? 1.121 -14.329 -18.452 1.00 94.25 93 LEU A O 1
ATOM 732 N N . PHE A 1 94 ? -0.909 -14.407 -17.482 1.00 92.31 94 PHE A N 1
ATOM 733 C CA . PHE A 1 94 ? -1.338 -15.656 -18.107 1.00 92.31 94 PHE A CA 1
ATOM 734 C C . PHE A 1 94 ? -1.464 -15.513 -19.630 1.00 92.31 94 PHE A C 1
ATOM 736 O O . PHE A 1 94 ? -0.910 -16.319 -20.371 1.00 92.31 94 PHE A O 1
ATOM 743 N N . VAL A 1 95 ? -2.123 -14.452 -20.114 1.00 94.31 95 VAL A N 1
ATOM 744 C CA . VAL A 1 95 ? -2.271 -14.171 -21.556 1.00 94.31 95 VAL A CA 1
ATOM 745 C C . VAL A 1 95 ? -0.919 -13.912 -22.230 1.00 94.31 95 VAL A C 1
ATOM 747 O O . VAL A 1 95 ? -0.729 -14.294 -23.381 1.00 94.31 95 VAL A O 1
ATOM 750 N N . LEU A 1 96 ? 0.028 -13.288 -21.524 1.00 95.25 96 LEU A N 1
ATOM 751 C CA . LEU A 1 96 ? 1.389 -13.060 -22.019 1.00 95.25 96 LEU A CA 1
ATOM 752 C C . LEU A 1 96 ? 2.269 -14.322 -22.012 1.00 95.25 96 LEU A C 1
ATOM 754 O O . LEU A 1 96 ? 3.384 -14.269 -22.526 1.00 95.25 96 LEU A O 1
ATOM 758 N N . GLY A 1 97 ? 1.793 -15.442 -21.458 1.00 90.25 97 GLY A N 1
ATOM 759 C CA . GLY A 1 97 ? 2.526 -16.708 -21.444 1.00 90.25 97 GLY A CA 1
ATOM 760 C C . GLY A 1 97 ? 3.748 -16.700 -20.526 1.00 90.25 97 GLY A C 1
ATOM 761 O O . GLY A 1 97 ? 4.748 -17.340 -20.841 1.00 90.25 97 GLY A O 1
ATOM 762 N N . VAL A 1 98 ? 3.695 -15.959 -19.414 1.00 90.19 98 VAL A N 1
ATOM 763 C CA . VAL A 1 98 ? 4.780 -15.944 -18.421 1.00 90.19 98 VAL A CA 1
ATOM 764 C C . VAL A 1 98 ? 4.902 -17.347 -17.793 1.00 90.19 98 VAL A C 1
ATOM 766 O O . VAL A 1 98 ? 3.931 -17.785 -17.163 1.00 90.19 98 VAL A O 1
ATOM 769 N N . PRO A 1 99 ? 6.039 -18.061 -17.959 1.00 83.69 99 PRO A N 1
ATOM 770 C CA . PRO A 1 99 ? 6.173 -19.476 -17.587 1.00 83.69 99 PRO A CA 1
ATOM 771 C C . PRO A 1 99 ? 5.792 -19.759 -16.134 1.00 83.69 99 PRO A C 1
ATOM 773 O O . PRO A 1 99 ? 5.052 -20.693 -15.845 1.00 83.69 99 PRO A O 1
ATOM 776 N N . GLU A 1 100 ? 6.207 -18.879 -15.224 1.00 82.69 100 GLU A N 1
ATOM 777 C CA . GLU A 1 100 ? 5.972 -19.006 -13.787 1.00 82.69 100 GLU A CA 1
ATOM 778 C C . GLU A 1 100 ? 4.482 -18.962 -13.419 1.00 82.69 100 GLU A C 1
ATOM 780 O O . GLU A 1 100 ? 4.072 -19.539 -12.414 1.00 82.69 100 GLU A O 1
ATOM 785 N N . VAL A 1 101 ? 3.665 -18.262 -14.212 1.00 81.12 101 VAL A N 1
ATOM 786 C CA . VAL A 1 101 ? 2.215 -18.160 -13.991 1.00 81.12 101 VAL A CA 1
ATOM 787 C C . VAL A 1 101 ? 1.480 -19.309 -14.668 1.00 81.12 101 VAL A C 1
ATOM 789 O O . VAL A 1 101 ? 0.497 -19.806 -14.121 1.00 81.12 101 VAL A O 1
ATOM 792 N N . HIS A 1 102 ? 1.952 -19.741 -15.837 1.00 77.81 102 HIS A N 1
ATOM 793 C CA . HIS A 1 102 ? 1.373 -20.863 -16.564 1.00 77.81 102 HIS A CA 1
ATOM 794 C C . HIS A 1 102 ? 1.519 -22.178 -15.781 1.00 77.81 102 HIS A C 1
ATOM 796 O O . HIS A 1 1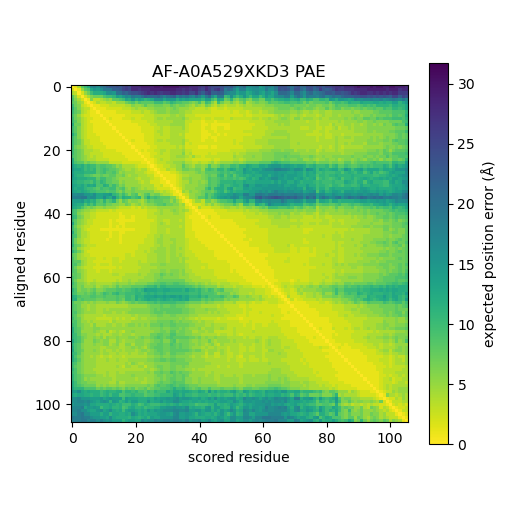02 ? 0.518 -22.847 -15.541 1.00 77.81 102 HIS A O 1
ATOM 802 N N . ASP A 1 103 ? 2.726 -22.485 -15.297 1.00 80.00 103 ASP A N 1
ATOM 803 C CA . ASP A 1 103 ? 3.024 -23.720 -14.552 1.00 80.00 103 ASP A CA 1
ATOM 804 C C . ASP A 1 103 ? 2.360 -23.773 -13.165 1.00 80.00 103 ASP A C 1
ATOM 806 O O . ASP A 1 103 ? 2.234 -24.834 -12.560 1.00 80.00 103 ASP A O 1
ATOM 810 N N . PHE A 1 104 ? 1.948 -22.623 -12.624 1.00 78.50 104 PHE A N 1
ATOM 811 C CA . PHE A 1 104 ? 1.242 -22.553 -11.343 1.00 78.50 104 PHE A CA 1
ATOM 812 C C . PHE A 1 104 ? -0.269 -22.805 -11.476 1.00 78.50 104 PHE A C 1
ATOM 814 O O . PHE A 1 104 ? -0.914 -23.197 -10.503 1.00 78.50 104 PHE A O 1
ATOM 821 N N . LEU A 1 105 ? -0.856 -22.527 -12.645 1.00 74.81 105 LEU A N 1
ATOM 822 C CA . LEU A 1 105 ? -2.309 -22.554 -12.859 1.00 74.81 105 LEU A CA 1
ATOM 823 C C . LEU A 1 105 ? -2.806 -23.776 -13.647 1.00 74.81 105 LEU A C 1
ATOM 825 O O . LEU A 1 105 ? -4.012 -24.035 -13.617 1.00 74.81 105 LEU A O 1
ATOM 829 N N . VAL A 1 106 ? -1.916 -24.493 -14.340 1.00 70.38 106 VAL A N 1
ATOM 830 C CA . VAL A 1 106 ? -2.207 -25.679 -15.169 1.00 70.38 106 VAL A CA 1
ATOM 831 C C . VAL A 1 106 ? -1.492 -26.894 -14.598 1.00 70.38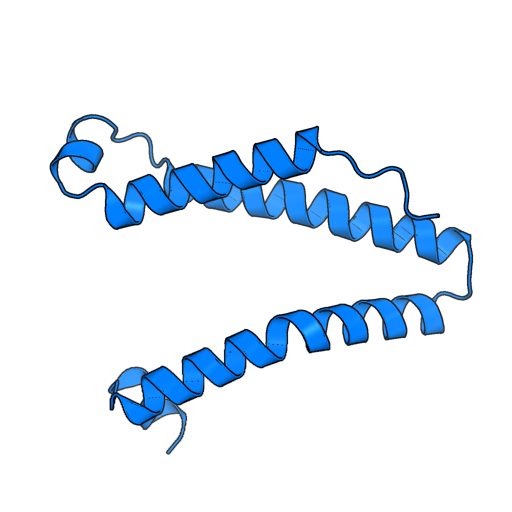 106 VAL A C 1
ATOM 833 O O . VAL A 1 106 ? -2.168 -27.937 -14.446 1.00 70.38 106 VAL A O 1
#

Sequence (106 aa):
MAQGYRPQLDGLRAIAIGLVGVEHFGGPWVRTHFPIGAGALGVQLFFVLSGFLITRNLLFRLEQAPGGEVIRRFYIGRAVRLMPAYYLTLLVLFVLGVPEVHDFLV

pLDDT: mean 88.22, std 9.89, rang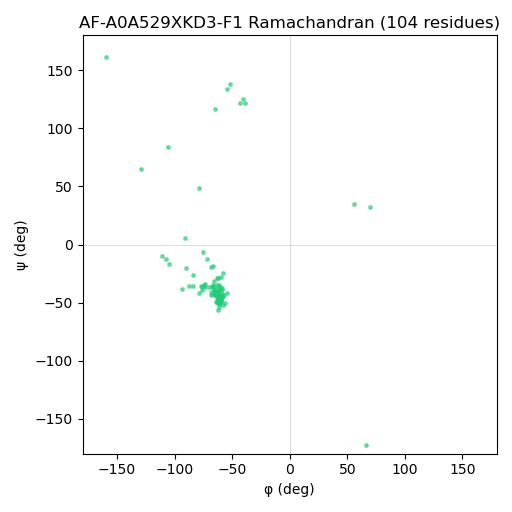e [40.78, 96.44]